Protein AF-A0A970QH66-F1 (afdb_monomer_lite)

Sequence (142 aa):
MNVGICSDTAEFAVESIKKWWYEMGRKAYPQAERIYITADSGGRNGLRVKLWKVKLQNLSNELGLTLKVSHFPSGTSKWNKIEHRLFSFMSKNWRGKPLISLAVIVNLIGATTTETGPKVKCVVAYGEYKKGIEVTDEELQK

Structure (mmCIF, N/CA/C/O backbone):
data_AF-A0A970QH66-F1
#
_entry.id   AF-A0A970QH66-F1
#
loop_
_atom_site.group_PDB
_atom_site.id
_atom_site.type_symbol
_atom_site.label_atom_id
_atom_site.label_alt_id
_atom_site.label_comp_id
_atom_site.label_asym_id
_atom_site.label_entity_id
_atom_site.label_seq_id
_atom_site.pdbx_PDB_ins_code
_atom_site.Cartn_x
_atom_site.Cartn_y
_atom_site.Cartn_z
_atom_site.occupancy
_atom_site.B_iso_or_equiv
_atom_site.auth_seq_id
_atom_site.auth_comp_id
_atom_site.auth_asym_id
_atom_site.auth_atom_id
_atom_site.pdbx_PDB_model_num
ATOM 1 N N . MET A 1 1 ? 2.339 -0.772 -8.324 1.00 81.25 1 MET A N 1
ATOM 2 C CA . MET A 1 1 ? 3.173 0.178 -7.567 1.00 81.25 1 MET A CA 1
ATOM 3 C C . MET A 1 1 ? 2.788 1.583 -7.982 1.00 81.25 1 MET A C 1
ATOM 5 O O . MET A 1 1 ? 2.730 1.851 -9.177 1.00 81.25 1 MET A O 1
ATOM 9 N N . ASN A 1 2 ? 2.498 2.443 -7.009 1.00 81.44 2 ASN A N 1
ATOM 10 C CA . ASN A 1 2 ? 2.251 3.859 -7.250 1.00 81.44 2 ASN A CA 1
ATOM 11 C C . ASN A 1 2 ? 3.516 4.648 -6.920 1.00 81.44 2 ASN A C 1
ATOM 13 O O . ASN A 1 2 ? 4.107 4.433 -5.865 1.00 81.44 2 ASN A O 1
ATOM 17 N N . VAL A 1 3 ? 3.905 5.559 -7.804 1.00 80.25 3 VAL A N 1
ATOM 18 C CA . VAL A 1 3 ? 4.999 6.507 -7.569 1.00 80.25 3 VAL A CA 1
ATOM 19 C C . VAL A 1 3 ? 4.377 7.863 -7.278 1.00 80.25 3 VAL A C 1
ATOM 21 O O . VAL A 1 3 ? 3.759 8.463 -8.158 1.00 80.25 3 VAL A O 1
ATOM 24 N N . GLY A 1 4 ? 4.487 8.308 -6.028 1.00 76.19 4 GLY A N 1
ATOM 25 C CA . GLY A 1 4 ? 4.041 9.633 -5.613 1.00 76.19 4 GLY A CA 1
ATOM 26 C C . GLY A 1 4 ? 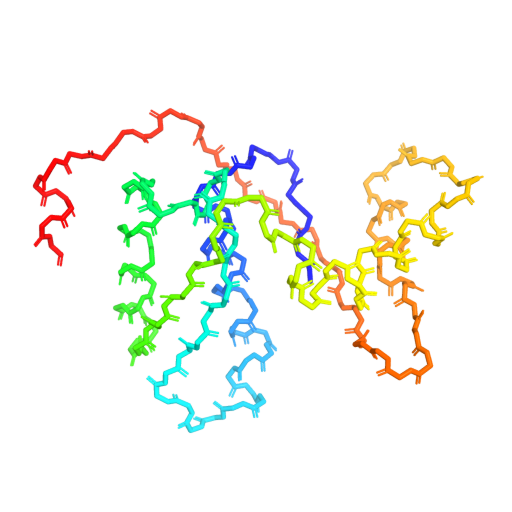5.032 10.705 -6.056 1.00 76.19 4 GLY A C 1
ATOM 27 O O . GLY A 1 4 ? 6.241 10.504 -5.982 1.00 76.19 4 GLY A O 1
ATOM 28 N N . ILE A 1 5 ? 4.508 11.844 -6.503 1.00 79.12 5 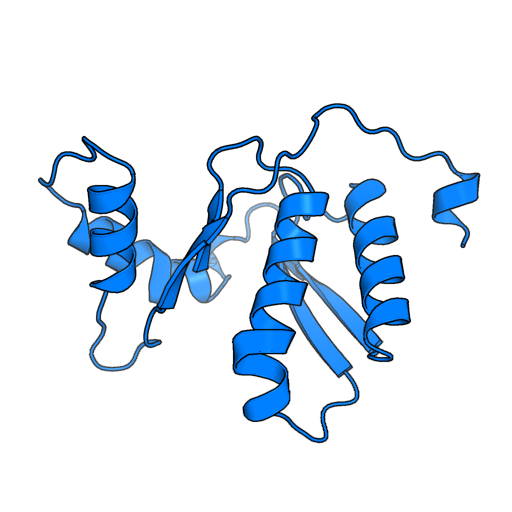ILE A N 1
ATOM 29 C CA . ILE A 1 5 ? 5.293 13.061 -6.782 1.00 79.12 5 ILE A CA 1
ATOM 30 C C . ILE A 1 5 ? 5.276 14.051 -5.607 1.00 79.12 5 ILE A C 1
ATOM 32 O O . ILE A 1 5 ? 5.912 15.099 -5.662 1.00 79.12 5 ILE A O 1
ATOM 36 N N . CYS A 1 6 ? 4.532 13.719 -4.551 1.00 80.06 6 CYS A N 1
ATOM 37 C CA . CYS A 1 6 ? 4.362 14.520 -3.346 1.00 80.06 6 CYS A CA 1
ATOM 38 C C . CYS A 1 6 ? 4.856 13.740 -2.113 1.00 80.06 6 CYS A C 1
ATOM 40 O O . CYS A 1 6 ? 5.549 12.728 -2.219 1.00 80.06 6 CYS A O 1
ATOM 42 N N . SER A 1 7 ? 4.514 14.229 -0.926 1.00 79.88 7 SER A N 1
ATOM 43 C CA . SER A 1 7 ? 4.944 13.684 0.355 1.00 79.88 7 SER A CA 1
ATOM 44 C C . SER A 1 7 ? 4.504 12.236 0.563 1.00 79.88 7 SER A C 1
ATOM 46 O O . SER A 1 7 ? 3.339 11.901 0.372 1.00 79.88 7 SER A O 1
ATOM 48 N N . ASP A 1 8 ? 5.418 11.410 1.072 1.00 80.19 8 ASP A N 1
ATOM 49 C CA . ASP A 1 8 ? 5.071 10.111 1.642 1.00 80.19 8 ASP A CA 1
ATOM 50 C C . ASP A 1 8 ? 4.296 10.320 2.956 1.00 80.19 8 ASP A C 1
ATOM 52 O O . ASP A 1 8 ? 4.850 10.786 3.965 1.00 80.19 8 ASP A O 1
ATOM 56 N N . THR A 1 9 ? 2.991 10.037 2.918 1.00 88.00 9 THR A N 1
ATOM 57 C CA . THR A 1 9 ? 2.046 10.178 4.034 1.00 88.00 9 THR A CA 1
ATOM 58 C C . THR A 1 9 ? 1.207 8.913 4.204 1.00 88.00 9 THR A C 1
ATOM 60 O O . THR A 1 9 ? 1.117 8.063 3.319 1.00 88.00 9 THR A O 1
ATOM 63 N N . ALA A 1 10 ? 0.542 8.798 5.357 1.00 88.31 10 ALA A N 1
ATOM 64 C CA . ALA A 1 10 ? -0.375 7.692 5.607 1.00 88.31 10 ALA A CA 1
ATOM 65 C C . ALA A 1 10 ? -1.551 7.689 4.612 1.00 88.31 10 ALA A C 1
ATOM 67 O O . ALA A 1 10 ? -2.004 6.626 4.198 1.00 88.31 10 ALA A O 1
ATOM 68 N N . GLU A 1 11 ? -2.004 8.872 4.185 1.00 90.00 11 GLU A N 1
ATOM 69 C CA . GLU A 1 11 ? -3.041 9.016 3.160 1.00 90.00 11 GLU A CA 1
ATOM 70 C C . GLU A 1 11 ? -2.589 8.439 1.823 1.00 90.00 11 GLU A C 1
ATOM 72 O O . GLU A 1 11 ? -3.314 7.648 1.228 1.00 90.00 11 GLU A O 1
ATOM 77 N N . PHE A 1 12 ? -1.366 8.755 1.387 1.00 89.69 12 PHE A N 1
ATOM 78 C CA . PHE A 1 12 ? -0.818 8.217 0.145 1.00 89.69 12 PHE A CA 1
ATOM 79 C C . PHE A 1 12 ? -0.736 6.682 0.159 1.00 89.69 12 PHE A C 1
ATOM 81 O O . PHE A 1 12 ? -1.040 6.019 -0.842 1.00 89.69 12 PHE A O 1
ATOM 88 N N . ALA A 1 13 ? -0.362 6.101 1.302 1.00 90.38 13 ALA A N 1
ATOM 89 C CA . ALA A 1 13 ? -0.319 4.653 1.473 1.00 90.38 13 ALA A CA 1
ATOM 90 C C . ALA A 1 13 ? -1.718 4.014 1.354 1.00 90.38 13 ALA A C 1
ATOM 92 O O . ALA A 1 13 ? -1.876 3.019 0.642 1.00 90.38 13 ALA A O 1
ATOM 93 N N . VAL A 1 14 ? -2.741 4.597 1.992 1.00 92.88 14 VAL A N 1
ATOM 94 C CA . VAL A 1 14 ? -4.129 4.099 1.916 1.00 92.88 14 VAL A CA 1
ATOM 95 C C . VAL A 1 14 ? -4.716 4.282 0.516 1.00 92.88 14 VAL A C 1
ATOM 97 O O . VAL A 1 14 ? -5.290 3.338 -0.029 1.00 92.88 14 VAL A O 1
ATOM 100 N N . GLU A 1 15 ? -4.499 5.434 -0.117 1.00 92.00 15 GLU A N 1
ATOM 101 C CA . GLU A 1 15 ? -4.911 5.678 -1.506 1.00 92.00 15 GLU A CA 1
ATOM 102 C C . GLU A 1 15 ? -4.270 4.677 -2.472 1.00 92.00 15 GLU A C 1
ATOM 104 O O . GLU A 1 15 ? -4.888 4.226 -3.440 1.00 92.00 15 GLU A O 1
ATOM 109 N N . SER A 1 16 ? -3.044 4.238 -2.182 1.00 91.38 16 SER A N 1
ATOM 110 C CA . SER A 1 16 ? -2.396 3.205 -2.983 1.00 91.38 16 SER A CA 1
ATOM 111 C C . SER A 1 16 ? -3.061 1.835 -2.865 1.00 91.38 16 SER A C 1
ATOM 113 O O . SER A 1 16 ? -3.172 1.131 -3.873 1.00 91.38 16 SER A O 1
ATOM 115 N N . ILE A 1 17 ? -3.559 1.477 -1.679 1.00 93.19 17 ILE A N 1
ATOM 116 C CA . ILE A 1 17 ? -4.352 0.256 -1.470 1.00 93.19 17 ILE A CA 1
ATOM 117 C C . ILE A 1 17 ? -5.696 0.370 -2.192 1.00 93.19 17 ILE A C 1
ATOM 119 O O . ILE A 1 17 ? -6.081 -0.545 -2.923 1.00 93.19 17 ILE A O 1
ATOM 123 N N . LYS A 1 18 ? -6.378 1.511 -2.043 1.00 94.31 18 LYS A N 1
ATOM 124 C CA . LYS A 1 18 ? -7.652 1.807 -2.707 1.00 94.31 18 LYS A CA 1
ATOM 125 C C . LYS A 1 18 ? -7.543 1.655 -4.222 1.00 94.31 18 LYS A C 1
ATOM 127 O O . LYS A 1 18 ? -8.303 0.907 -4.836 1.00 94.31 18 LYS A O 1
ATOM 132 N N . LYS A 1 19 ? -6.548 2.307 -4.827 1.00 92.94 19 LYS A N 1
ATOM 133 C CA . LYS A 1 19 ? -6.307 2.244 -6.273 1.00 92.94 19 LYS A CA 1
ATOM 134 C C . LYS A 1 19 ? -6.009 0.821 -6.740 1.00 92.94 19 LYS A C 1
ATOM 136 O O . LYS A 1 19 ? -6.560 0.384 -7.749 1.00 92.94 19 LYS A O 1
ATOM 141 N N . TRP A 1 20 ? -5.194 0.071 -5.993 1.00 93.50 20 TRP A N 1
ATOM 142 C CA . TRP A 1 20 ? -4.947 -1.340 -6.295 1.00 93.50 20 TRP A CA 1
ATOM 143 C C . TRP A 1 20 ? -6.240 -2.167 -6.282 1.00 93.50 20 TRP A C 1
ATOM 145 O O . TRP A 1 20 ? -6.455 -2.968 -7.197 1.00 93.50 20 TRP A O 1
ATOM 155 N N . TRP A 1 21 ? -7.113 -1.959 -5.293 1.00 94.56 21 TRP A N 1
ATOM 156 C CA . TRP A 1 21 ? -8.376 -2.686 -5.196 1.00 94.56 21 TRP A CA 1
ATOM 157 C C . TRP A 1 21 ? -9.279 -2.431 -6.407 1.00 94.56 21 TRP A C 1
ATOM 159 O O . TRP A 1 21 ? -9.727 -3.385 -7.044 1.00 94.56 21 TRP A O 1
ATOM 169 N N . TYR A 1 22 ? -9.489 -1.168 -6.785 1.00 93.31 22 TYR A N 1
ATOM 170 C CA . TYR A 1 22 ? -10.343 -0.827 -7.928 1.00 93.31 22 TYR A CA 1
ATOM 171 C C . TYR A 1 22 ? -9.761 -1.269 -9.277 1.00 93.31 22 TYR A C 1
ATOM 173 O O . TYR A 1 22 ? -10.501 -1.743 -10.141 1.00 93.31 22 TYR A O 1
ATOM 181 N N . GLU A 1 23 ? -8.447 -1.143 -9.477 1.00 91.69 23 GLU A N 1
ATOM 182 C CA . GLU A 1 23 ? -7.829 -1.496 -10.760 1.00 91.69 23 GLU A CA 1
ATOM 183 C C . GLU A 1 23 ? -7.667 -3.007 -10.956 1.00 91.69 23 GLU A C 1
ATOM 185 O O . GLU A 1 23 ? -7.811 -3.503 -12.079 1.00 91.69 23 GLU A O 1
ATOM 190 N N . MET A 1 24 ? -7.329 -3.730 -9.886 1.00 91.94 24 MET A N 1
ATOM 191 C CA . MET A 1 24 ? -6.892 -5.126 -9.957 1.00 91.94 24 MET A CA 1
ATOM 192 C C . MET A 1 24 ? -7.603 -6.016 -8.939 1.00 91.94 24 MET A C 1
ATOM 194 O O . MET A 1 24 ? -8.122 -7.065 -9.319 1.00 91.94 24 MET A O 1
ATOM 198 N N . GLY A 1 25 ? -7.632 -5.612 -7.666 1.00 92.25 25 GLY A N 1
ATOM 199 C CA . GLY A 1 25 ? -8.083 -6.456 -6.556 1.00 92.25 25 GLY A CA 1
ATOM 200 C C . GLY A 1 25 ? -9.508 -6.980 -6.730 1.00 92.25 25 GLY A C 1
ATOM 201 O O . GLY A 1 25 ? -9.712 -8.189 -6.703 1.00 92.25 25 GLY A O 1
ATOM 202 N N . ARG A 1 26 ? -10.472 -6.103 -7.028 1.00 93.94 26 ARG A N 1
ATOM 203 C CA . ARG A 1 26 ? -11.884 -6.470 -7.214 1.00 93.94 26 ARG A CA 1
ATOM 204 C C . ARG A 1 26 ? -12.100 -7.442 -8.375 1.00 93.94 26 ARG A C 1
ATOM 206 O O . ARG A 1 26 ? -12.974 -8.295 -8.304 1.00 93.94 26 ARG A O 1
ATOM 213 N N . LYS A 1 27 ? -11.320 -7.315 -9.454 1.00 94.19 27 LYS A N 1
ATOM 214 C CA . LYS A 1 27 ? -11.418 -8.209 -10.622 1.00 94.19 27 LYS A CA 1
ATOM 215 C C . LYS A 1 27 ? -10.795 -9.572 -10.335 1.00 94.19 27 LYS A C 1
ATOM 217 O O . LYS A 1 27 ? -11.335 -10.586 -10.758 1.00 94.19 27 LYS A O 1
ATOM 222 N N . ALA A 1 28 ? -9.663 -9.585 -9.632 1.00 93.69 28 ALA A N 1
ATOM 223 C CA . ALA A 1 28 ? -8.959 -10.811 -9.268 1.00 93.69 28 ALA A CA 1
ATOM 224 C C . ALA A 1 28 ? -9.666 -11.586 -8.143 1.00 93.69 28 ALA A C 1
ATOM 226 O O . ALA A 1 28 ? -9.593 -12.811 -8.109 1.00 93.69 28 ALA A O 1
ATOM 227 N N . TYR A 1 29 ? -10.355 -10.880 -7.243 1.00 94.38 29 TYR A N 1
ATOM 228 C CA . TYR A 1 29 ? -11.010 -11.441 -6.062 1.00 94.38 29 TYR A CA 1
ATOM 229 C C . TYR A 1 29 ? -12.444 -10.892 -5.912 1.00 94.38 29 TYR A C 1
ATOM 231 O O . TYR A 1 29 ? -12.723 -10.127 -4.988 1.00 94.38 29 TYR A O 1
ATOM 239 N N . PRO A 1 30 ? -13.380 -11.264 -6.807 1.00 92.94 30 PRO A N 1
ATOM 240 C CA . PRO A 1 30 ? -14.721 -10.669 -6.856 1.00 92.94 30 PRO A CA 1
ATOM 241 C C . PRO A 1 30 ? -15.589 -10.965 -5.626 1.00 92.94 30 PRO A C 1
ATOM 243 O O . PRO A 1 30 ? -16.506 -10.206 -5.336 1.00 92.94 30 PRO A O 1
ATOM 246 N N . GLN A 1 31 ? -15.295 -12.050 -4.909 1.00 94.25 31 GLN A N 1
ATOM 247 C CA . GLN A 1 31 ? -16.015 -12.486 -3.707 1.00 94.25 31 GLN A CA 1
ATOM 248 C C . GLN A 1 31 ? -15.233 -12.205 -2.415 1.00 94.25 31 GLN A C 1
ATOM 250 O O . GLN A 1 31 ? -15.546 -12.766 -1.368 1.00 94.25 31 GLN A O 1
ATOM 255 N N . ALA A 1 32 ? -14.163 -11.403 -2.467 1.00 94.56 32 ALA A N 1
ATOM 256 C CA . ALA A 1 32 ? -13.408 -11.116 -1.254 1.00 94.56 32 ALA A CA 1
ATOM 257 C C . ALA A 1 32 ? -14.251 -10.257 -0.307 1.00 94.56 32 ALA A C 1
ATOM 259 O O . ALA A 1 32 ? -14.722 -9.196 -0.695 1.00 94.56 32 ALA A O 1
ATOM 260 N N . GLU A 1 33 ? -14.363 -10.681 0.947 1.00 95.19 33 GLU A N 1
ATOM 261 C CA . GLU A 1 33 ? -14.969 -9.888 2.028 1.00 95.19 33 GLU A CA 1
ATOM 262 C C . GLU A 1 33 ? -13.909 -9.173 2.879 1.00 95.19 33 GLU A C 1
ATOM 264 O O . GLU A 1 33 ? -14.209 -8.325 3.723 1.00 95.19 33 GLU A O 1
ATOM 269 N N . ARG A 1 34 ? -12.637 -9.563 2.711 1.00 95.88 34 ARG A N 1
ATOM 270 C CA . ARG A 1 34 ? -11.528 -9.131 3.562 1.00 95.88 34 ARG A CA 1
ATOM 271 C C . ARG A 1 34 ? -10.265 -8.906 2.748 1.00 95.88 34 ARG A C 1
ATOM 273 O O . ARG A 1 34 ? -9.951 -9.690 1.855 1.00 95.88 34 ARG A O 1
ATOM 280 N N . ILE A 1 35 ? -9.498 -7.888 3.124 1.00 95.88 35 ILE A N 1
ATOM 281 C CA . ILE A 1 35 ? -8.151 -7.642 2.600 1.00 95.88 35 ILE A CA 1
ATOM 282 C C . ILE A 1 35 ? -7.168 -7.806 3.753 1.00 95.88 35 ILE A C 1
ATOM 284 O O . ILE A 1 35 ? -7.319 -7.185 4.805 1.00 95.88 35 ILE A O 1
ATOM 288 N N . TYR A 1 36 ? -6.154 -8.645 3.554 1.00 95.19 36 TYR A N 1
ATOM 289 C CA . TYR A 1 36 ? -5.070 -8.827 4.512 1.00 95.19 36 TYR A CA 1
ATOM 290 C C . TYR A 1 36 ? -3.823 -8.072 4.048 1.00 95.19 36 TYR A C 1
ATOM 292 O O . TYR A 1 36 ? -3.339 -8.283 2.937 1.00 95.19 36 TYR A O 1
ATOM 300 N N . ILE A 1 37 ? -3.311 -7.192 4.904 1.00 92.94 37 ILE A N 1
ATOM 301 C CA . ILE A 1 37 ? -2.191 -6.296 4.623 1.00 92.94 37 ILE A CA 1
ATOM 302 C C . ILE A 1 37 ? -1.059 -6.619 5.594 1.00 92.94 37 ILE A C 1
ATOM 304 O O . ILE A 1 37 ? -1.197 -6.474 6.807 1.00 92.94 37 ILE A O 1
ATOM 308 N N . THR A 1 38 ? 0.091 -7.006 5.054 1.00 90.94 38 THR A N 1
ATOM 309 C CA . THR A 1 38 ? 1.340 -7.073 5.816 1.00 90.94 38 THR A CA 1
ATOM 310 C C . THR A 1 38 ? 2.088 -5.757 5.652 1.00 90.94 38 THR A C 1
ATOM 312 O O . THR A 1 38 ? 2.410 -5.381 4.523 1.00 90.94 38 THR A O 1
ATOM 315 N N . ALA A 1 39 ? 2.357 -5.062 6.753 1.00 88.88 39 ALA A N 1
ATOM 316 C CA . ALA A 1 39 ? 3.017 -3.760 6.748 1.00 88.88 39 ALA A CA 1
ATOM 317 C C . ALA A 1 39 ? 4.283 -3.777 7.607 1.00 88.88 39 ALA A C 1
ATOM 319 O O . ALA A 1 39 ? 4.391 -4.521 8.582 1.00 88.88 39 ALA A O 1
ATOM 320 N N . ASP A 1 40 ? 5.241 -2.924 7.273 1.00 85.19 40 ASP A N 1
ATOM 321 C CA . ASP A 1 40 ? 6.378 -2.678 8.152 1.00 85.19 40 ASP A CA 1
ATOM 322 C C . ASP A 1 40 ? 5.946 -1.757 9.302 1.00 85.19 40 ASP A C 1
ATOM 324 O O . ASP A 1 40 ? 5.086 -0.893 9.143 1.00 85.19 40 ASP A O 1
ATOM 328 N N . SER A 1 41 ? 6.530 -1.928 10.490 1.00 80.56 41 SER A N 1
ATOM 329 C CA . SER A 1 41 ? 6.185 -1.111 11.670 1.00 80.56 41 SER A CA 1
ATOM 330 C C . SER A 1 41 ? 6.714 0.332 11.630 1.00 80.56 41 SER A C 1
ATOM 332 O O . SER A 1 41 ? 6.468 1.091 12.569 1.00 80.56 41 SER A O 1
ATOM 334 N N . GLY A 1 42 ? 7.471 0.711 10.597 1.00 78.38 42 GLY A N 1
ATOM 335 C CA . GLY A 1 42 ? 8.124 2.017 10.478 1.00 78.38 42 GLY A CA 1
ATOM 336 C C . GLY A 1 42 ? 7.363 3.009 9.595 1.00 78.38 42 GLY A C 1
ATOM 337 O O . GLY A 1 42 ? 6.411 2.656 8.915 1.00 78.38 42 GLY A O 1
ATOM 338 N N . GLY A 1 43 ? 7.806 4.267 9.583 1.00 82.31 43 GLY A N 1
ATOM 339 C CA . GLY A 1 43 ? 7.324 5.263 8.621 1.00 82.31 43 GLY A CA 1
ATOM 340 C C . GLY A 1 43 ? 5.838 5.611 8.761 1.00 82.31 43 GLY A C 1
ATOM 341 O O . GLY A 1 43 ? 5.334 5.825 9.863 1.00 82.31 43 GLY A O 1
ATOM 342 N N . ARG A 1 44 ? 5.148 5.746 7.623 1.00 83.25 44 ARG A N 1
ATOM 343 C CA . ARG A 1 44 ? 3.782 6.294 7.539 1.00 83.25 44 ARG A CA 1
ATOM 344 C C . ARG A 1 44 ? 2.667 5.269 7.675 1.00 83.25 44 ARG A C 1
ATOM 346 O O . ARG A 1 44 ? 1.553 5.648 8.011 1.00 83.25 44 ARG A O 1
ATOM 353 N N . ASN A 1 45 ? 2.979 3.996 7.482 1.00 84.00 45 ASN A N 1
ATOM 354 C CA . ASN A 1 45 ? 2.103 2.851 7.728 1.00 84.00 45 ASN A CA 1
ATOM 355 C C . ASN A 1 45 ? 2.389 2.176 9.083 1.00 84.00 45 ASN A C 1
ATOM 357 O O . ASN A 1 45 ? 1.899 1.076 9.345 1.00 84.00 45 ASN A O 1
ATOM 361 N N . GLY A 1 46 ? 3.175 2.823 9.949 1.00 84.75 46 GLY A N 1
ATOM 362 C CA . GLY A 1 46 ? 3.569 2.277 11.240 1.00 84.75 46 GLY A CA 1
ATOM 363 C C . GLY A 1 46 ? 2.403 2.118 12.220 1.00 84.75 46 GLY A C 1
ATOM 364 O O . GLY A 1 46 ? 1.442 2.889 12.227 1.00 84.75 46 GLY A O 1
ATOM 365 N N . LEU A 1 47 ? 2.527 1.143 13.123 1.00 85.00 47 LEU A N 1
ATOM 366 C CA . LEU A 1 47 ? 1.501 0.779 14.110 1.00 85.00 47 LEU A CA 1
ATOM 367 C C . LEU A 1 47 ? 1.041 1.950 15.005 1.00 85.00 47 LEU A C 1
ATOM 369 O O . LEU A 1 47 ? -0.101 1.973 15.466 1.00 85.00 47 LEU A O 1
ATOM 373 N N . ARG A 1 48 ? 1.926 2.916 15.279 1.00 87.88 48 ARG A N 1
ATOM 374 C CA . ARG A 1 48 ? 1.646 4.073 16.152 1.00 87.88 48 ARG A CA 1
ATOM 375 C C . ARG A 1 48 ? 1.054 5.273 15.409 1.00 87.88 48 ARG A C 1
ATOM 377 O O . ARG A 1 48 ? 0.657 6.241 16.048 1.00 87.88 48 ARG A O 1
ATOM 384 N N . VAL A 1 49 ? 0.991 5.231 14.079 1.00 90.38 49 VAL A N 1
ATOM 385 C CA . VAL A 1 49 ? 0.504 6.356 13.276 1.00 90.38 49 VAL A CA 1
ATOM 386 C C . VAL A 1 49 ? -1.025 6.384 13.335 1.00 90.38 49 VAL A C 1
ATOM 388 O O . VAL A 1 49 ? -1.689 5.526 12.761 1.00 90.38 49 VAL A O 1
ATOM 391 N N . LYS A 1 50 ? -1.600 7.373 14.032 1.00 92.31 50 LYS A N 1
ATOM 392 C CA . LYS A 1 50 ? -3.062 7.515 14.173 1.00 92.31 50 LYS A CA 1
ATOM 393 C C . LYS A 1 50 ? -3.753 7.732 12.823 1.00 92.31 50 LYS A C 1
ATOM 395 O O . LYS A 1 50 ? -4.709 7.034 12.507 1.00 92.31 50 LYS A O 1
ATOM 400 N N . LEU A 1 51 ? -3.194 8.610 11.984 1.00 92.31 51 LEU A N 1
ATOM 401 C CA . LEU A 1 51 ? -3.714 8.895 10.641 1.00 92.31 51 LEU A CA 1
ATOM 402 C C . LEU A 1 51 ? -3.806 7.653 9.753 1.00 92.31 51 LEU A C 1
ATOM 404 O O . LEU A 1 51 ? -4.759 7.511 8.997 1.00 92.31 51 LEU A O 1
ATOM 408 N N . TRP A 1 52 ? -2.854 6.729 9.879 1.00 92.81 52 TRP A N 1
ATOM 409 C CA . TRP A 1 52 ? -2.889 5.453 9.169 1.00 92.81 52 TRP A CA 1
ATOM 410 C C . TRP A 1 52 ? -4.110 4.623 9.557 1.00 92.81 52 TRP A C 1
ATOM 412 O O . TRP A 1 52 ? -4.816 4.130 8.682 1.00 92.81 52 TRP A O 1
ATOM 422 N N . LYS A 1 53 ? -4.403 4.526 10.858 1.00 92.94 53 LYS A N 1
ATOM 423 C CA . LYS A 1 53 ? -5.565 3.786 11.365 1.00 92.94 53 LYS A CA 1
ATOM 424 C C . LYS A 1 53 ? -6.876 4.411 10.899 1.00 92.94 53 LYS A C 1
ATOM 426 O O . LYS A 1 53 ? -7.699 3.705 10.331 1.00 92.94 53 LYS A O 1
ATOM 431 N N . VAL A 1 54 ? -7.023 5.729 11.053 1.00 93.75 54 VAL A N 1
ATOM 432 C CA . VAL A 1 54 ? -8.239 6.449 10.635 1.00 93.75 54 VAL A CA 1
ATOM 433 C C . VAL A 1 54 ? -8.472 6.313 9.131 1.00 93.75 54 VAL A C 1
ATOM 435 O O . VAL A 1 54 ? -9.576 6.004 8.691 1.00 93.75 54 VAL A O 1
ATOM 438 N N . LYS A 1 55 ? -7.429 6.478 8.310 1.00 94.62 55 LYS A N 1
ATOM 439 C CA . LYS A 1 55 ? -7.568 6.362 6.851 1.00 94.62 55 LYS A CA 1
ATOM 440 C C . LYS A 1 55 ? -7.890 4.931 6.419 1.00 94.62 55 LYS A C 1
ATOM 442 O O . LYS A 1 55 ? -8.711 4.754 5.524 1.00 94.62 55 LYS A O 1
ATOM 447 N N . LEU A 1 56 ? -7.315 3.916 7.069 1.00 94.75 56 LEU A N 1
ATOM 448 C CA . LEU A 1 56 ? -7.699 2.523 6.835 1.00 94.75 56 LEU A CA 1
ATOM 449 C C . LEU A 1 56 ? -9.149 2.246 7.233 1.00 94.75 56 LEU A C 1
ATOM 451 O O . LEU A 1 56 ? -9.843 1.564 6.485 1.00 94.75 56 LEU A O 1
ATOM 455 N N . GLN A 1 57 ? -9.615 2.777 8.364 1.00 95.00 57 GLN A N 1
ATOM 456 C CA . GLN A 1 57 ? -11.006 2.613 8.785 1.00 95.00 57 GLN A CA 1
ATOM 457 C C . GLN A 1 57 ? -11.962 3.245 7.769 1.00 95.00 57 GLN A C 1
ATOM 459 O O . GLN A 1 57 ? -12.900 2.595 7.312 1.00 95.00 57 GLN A O 1
ATOM 464 N N . ASN A 1 58 ? -11.666 4.467 7.321 1.00 95.06 58 ASN A N 1
ATOM 465 C CA . ASN A 1 58 ? -12.441 5.135 6.276 1.00 95.06 58 ASN A CA 1
ATOM 466 C C . ASN A 1 58 ? -12.465 4.325 4.974 1.00 95.06 58 ASN A C 1
ATOM 468 O O . ASN A 1 58 ? -13.521 4.179 4.365 1.00 95.06 58 ASN A O 1
ATOM 472 N N . LEU A 1 59 ? -11.325 3.751 4.573 1.00 95.81 59 LEU A N 1
ATOM 473 C CA . LEU A 1 59 ? -11.259 2.883 3.399 1.00 95.81 59 LEU A CA 1
ATOM 474 C C . LEU A 1 59 ? -12.076 1.598 3.590 1.00 95.81 59 LEU A C 1
ATOM 476 O O . LEU A 1 59 ? -12.752 1.160 2.665 1.00 95.81 59 LEU A O 1
ATOM 480 N N . SER A 1 60 ? -12.022 0.990 4.775 1.00 96.06 60 SER A N 1
ATOM 481 C CA . SER A 1 60 ? -12.807 -0.201 5.116 1.00 96.06 60 SER A CA 1
ATOM 482 C C . SER A 1 60 ? -14.307 0.076 4.984 1.00 96.06 60 SER A C 1
ATOM 484 O O . SER A 1 60 ? -15.012 -0.702 4.341 1.00 96.06 60 SER A O 1
ATOM 486 N N . ASN A 1 61 ? -14.758 1.223 5.502 1.00 95.94 61 ASN A N 1
ATOM 487 C CA . ASN A 1 61 ? -16.140 1.686 5.398 1.00 95.94 61 ASN A CA 1
ATOM 488 C C . ASN A 1 61 ? -16.542 1.957 3.939 1.00 95.94 61 ASN A C 1
ATOM 490 O O . ASN A 1 61 ? -17.616 1.540 3.518 1.00 95.94 61 ASN A O 1
ATOM 494 N N . GLU A 1 62 ? -15.679 2.615 3.157 1.00 95.44 62 GLU A N 1
ATOM 495 C CA . GLU A 1 62 ? -15.941 2.913 1.741 1.00 95.44 62 GLU A CA 1
ATOM 496 C C . GLU A 1 62 ? -16.070 1.636 0.900 1.00 95.44 62 GLU A C 1
ATOM 498 O O . GLU A 1 62 ? -16.965 1.521 0.065 1.00 95.44 62 GLU A O 1
ATOM 503 N N . LEU A 1 63 ? -15.168 0.673 1.106 1.00 94.19 63 LEU A N 1
ATOM 504 C CA . LEU A 1 63 ? -15.137 -0.558 0.318 1.00 94.19 63 LEU A CA 1
ATOM 505 C C . LEU A 1 63 ? -16.156 -1.602 0.790 1.00 94.19 63 LEU A C 1
ATOM 507 O O . LEU A 1 63 ? -16.422 -2.547 0.049 1.00 94.19 63 LEU A O 1
ATOM 511 N N . GLY A 1 64 ? -16.676 -1.477 2.015 1.00 95.06 64 GLY A N 1
ATOM 512 C CA . GLY A 1 64 ? -17.471 -2.525 2.658 1.00 95.06 64 GLY A CA 1
ATOM 513 C C . GLY A 1 64 ? -16.670 -3.804 2.934 1.00 95.06 64 GLY A C 1
ATOM 514 O O . GLY A 1 64 ? -17.244 -4.886 3.019 1.00 95.06 64 GLY A O 1
ATOM 515 N N . LEU A 1 65 ? -15.339 -3.702 3.038 1.00 95.56 65 LEU A N 1
ATOM 516 C CA . LEU A 1 65 ? -14.431 -4.836 3.230 1.00 95.56 65 LEU A CA 1
ATOM 517 C C . LEU A 1 65 ? -13.748 -4.746 4.581 1.00 95.56 65 LEU A C 1
ATOM 519 O O . LEU A 1 65 ? -13.276 -3.680 4.972 1.00 95.56 65 LEU A O 1
ATOM 523 N N . THR A 1 66 ? -13.575 -5.885 5.250 1.00 96.62 66 THR A N 1
ATOM 524 C CA . THR A 1 66 ? -12.770 -5.932 6.477 1.00 96.62 66 THR A CA 1
ATOM 525 C C . THR A 1 66 ? -11.283 -5.845 6.133 1.00 96.62 66 THR A C 1
ATOM 527 O O . THR A 1 66 ? -10.722 -6.768 5.534 1.00 96.62 66 THR A O 1
ATOM 530 N N . LEU A 1 67 ? -10.614 -4.773 6.555 1.00 96.06 67 LEU A N 1
ATOM 531 C CA . LEU A 1 67 ? -9.160 -4.653 6.430 1.00 96.06 67 LEU A CA 1
ATOM 532 C C . LEU A 1 67 ? -8.479 -5.241 7.670 1.00 96.06 67 LEU A C 1
ATOM 534 O O . LEU A 1 67 ? -8.703 -4.794 8.792 1.00 96.06 67 LEU A O 1
ATOM 538 N N . LYS A 1 68 ? -7.618 -6.242 7.477 1.00 95.94 68 LYS A N 1
ATOM 539 C CA . LYS A 1 68 ? -6.773 -6.807 8.535 1.00 95.94 68 LYS A CA 1
ATOM 540 C C . LYS A 1 68 ? -5.327 -6.433 8.277 1.00 95.94 68 LYS A C 1
ATOM 542 O O . LYS A 1 68 ? -4.787 -6.781 7.232 1.00 95.94 68 LYS A O 1
ATOM 547 N N . VAL A 1 69 ? -4.694 -5.768 9.238 1.00 94.06 69 VAL A N 1
ATOM 548 C CA . VAL A 1 69 ? -3.291 -5.358 9.132 1.00 94.06 69 VAL A CA 1
ATOM 549 C C . VAL A 1 69 ? -2.455 -6.127 10.141 1.00 94.06 69 VAL A C 1
ATOM 551 O O . VAL A 1 69 ? -2.821 -6.237 11.309 1.00 94.06 69 VAL A O 1
ATOM 554 N N . SER A 1 70 ? -1.325 -6.665 9.696 1.00 92.12 70 SER A N 1
ATOM 555 C CA . SER A 1 70 ? -0.312 -7.241 10.575 1.00 92.12 70 SER A CA 1
ATOM 556 C C . SER A 1 70 ? 1.025 -6.578 10.315 1.00 92.12 70 SER A C 1
ATOM 558 O O . SER A 1 70 ? 1.493 -6.512 9.176 1.00 92.12 70 SER A O 1
ATOM 560 N N . HIS A 1 71 ? 1.627 -6.087 11.390 1.00 90.69 71 HIS A N 1
ATOM 561 C CA . HIS A 1 71 ? 2.908 -5.413 11.327 1.00 90.69 71 HIS A CA 1
ATOM 562 C C . HIS A 1 71 ? 4.052 -6.373 11.630 1.00 90.69 71 HIS A C 1
ATOM 564 O O . HIS A 1 71 ? 4.006 -7.125 12.603 1.00 90.69 71 HIS A O 1
ATOM 570 N N . PHE A 1 72 ? 5.104 -6.315 10.819 1.00 87.00 72 PHE A N 1
ATOM 571 C CA . PHE A 1 72 ? 6.367 -6.980 11.130 1.00 87.00 72 PHE A CA 1
ATOM 572 C C . PHE A 1 72 ? 7.044 -6.299 12.336 1.00 87.00 72 PHE A C 1
ATOM 574 O O . PHE A 1 72 ? 7.028 -5.063 12.403 1.00 87.00 72 PHE A O 1
ATOM 581 N N . PRO A 1 73 ? 7.662 -7.043 13.277 1.00 86.06 73 PRO A N 1
ATOM 582 C CA . PRO A 1 73 ? 8.419 -6.454 14.385 1.00 86.06 73 PRO A CA 1
ATOM 583 C C . PRO A 1 73 ? 9.497 -5.455 13.926 1.00 86.06 73 PRO A C 1
ATOM 585 O O . PRO A 1 73 ? 9.982 -5.490 12.791 1.00 86.06 73 PRO A O 1
ATOM 588 N N . SER A 1 74 ? 9.930 -4.551 14.802 1.00 81.44 74 SER A N 1
ATOM 589 C CA . SER A 1 74 ? 10.997 -3.600 14.460 1.00 81.44 74 SER A CA 1
ATOM 590 C C . SER A 1 74 ? 12.286 -4.318 14.037 1.00 81.44 74 SER A C 1
ATOM 592 O O . SER A 1 74 ? 12.681 -5.299 14.662 1.00 81.44 74 SER A O 1
ATOM 594 N N . GLY A 1 75 ? 12.945 -3.832 12.979 1.00 79.69 75 GLY A N 1
ATOM 595 C CA . GLY A 1 75 ? 14.180 -4.430 12.445 1.00 79.69 75 GLY A CA 1
ATOM 596 C C . GLY A 1 75 ? 13.975 -5.709 11.622 1.00 79.69 75 GLY A C 1
ATOM 597 O O . GLY A 1 75 ? 14.947 -6.356 11.237 1.00 79.69 75 GLY A O 1
ATOM 598 N N . THR A 1 76 ? 12.725 -6.083 11.329 1.00 83.50 76 THR A N 1
ATOM 599 C CA . THR A 1 76 ? 12.398 -7.327 10.610 1.00 83.50 76 THR A CA 1
ATOM 600 C C . THR A 1 76 ? 11.901 -7.107 9.179 1.00 83.50 76 THR A C 1
ATOM 602 O O . THR A 1 76 ? 11.431 -8.057 8.560 1.00 83.50 76 THR A O 1
ATOM 605 N N . SER A 1 77 ? 12.084 -5.911 8.600 1.00 73.19 77 SER A N 1
ATOM 606 C CA . SER A 1 77 ? 11.723 -5.622 7.196 1.00 73.19 77 SER A CA 1
ATOM 607 C C . SER A 1 77 ? 12.378 -6.593 6.210 1.00 73.19 77 SER A C 1
ATOM 609 O O . SER A 1 77 ? 11.763 -6.980 5.224 1.00 73.19 77 SER A O 1
ATOM 611 N N . LYS A 1 78 ? 13.569 -7.121 6.538 1.00 79.69 78 LYS A N 1
ATOM 612 C CA . LYS A 1 78 ? 14.224 -8.198 5.778 1.00 79.69 78 LYS A CA 1
ATOM 613 C C . LYS A 1 78 ? 13.387 -9.473 5.636 1.00 79.69 78 LYS A C 1
ATOM 615 O O . LYS A 1 78 ? 13.781 -10.350 4.888 1.00 79.69 78 LYS A O 1
ATOM 620 N N . TRP A 1 79 ? 12.306 -9.659 6.381 1.00 83.00 79 TRP A N 1
ATOM 621 C CA . TRP A 1 79 ? 11.425 -10.821 6.235 1.00 83.00 79 TRP A CA 1
ATOM 622 C C . TRP A 1 79 ? 10.193 -10.512 5.386 1.00 83.00 79 TRP A C 1
ATOM 624 O O . TRP A 1 79 ? 9.459 -11.424 5.000 1.00 83.00 79 TRP A O 1
ATOM 634 N N . ASN A 1 80 ? 9.985 -9.242 5.038 1.00 84.88 80 ASN A N 1
ATOM 635 C CA . ASN A 1 80 ? 8.955 -8.844 4.107 1.00 84.88 80 ASN A CA 1
ATOM 636 C C . ASN A 1 80 ? 9.310 -9.375 2.710 1.00 84.88 80 ASN A C 1
ATOM 638 O O . ASN A 1 80 ? 10.365 -9.083 2.143 1.00 84.88 80 ASN A O 1
ATOM 642 N N . LYS A 1 81 ? 8.418 -10.188 2.134 1.00 83.88 81 LYS A N 1
ATOM 643 C CA . LYS A 1 81 ? 8.649 -10.830 0.830 1.00 83.88 81 LYS A CA 1
ATOM 644 C C . LYS A 1 81 ? 8.884 -9.807 -0.280 1.00 83.88 81 LYS A C 1
ATOM 646 O O . LYS A 1 81 ? 9.563 -10.140 -1.249 1.00 83.88 81 LYS A O 1
ATOM 651 N N . ILE A 1 82 ? 8.326 -8.600 -0.156 1.00 85.00 82 ILE A N 1
ATOM 652 C CA . ILE A 1 82 ? 8.456 -7.552 -1.172 1.00 85.00 82 ILE A CA 1
ATOM 653 C C . ILE A 1 82 ? 9.905 -7.068 -1.321 1.00 85.00 82 ILE A C 1
ATOM 655 O O . ILE A 1 82 ? 10.341 -6.826 -2.446 1.00 85.00 82 ILE A O 1
ATOM 659 N N . GLU A 1 83 ? 10.676 -7.037 -0.229 1.00 84.19 83 GLU A N 1
ATOM 660 C CA . GLU A 1 83 ? 12.098 -6.669 -0.242 1.00 84.19 83 GLU A CA 1
ATOM 661 C C . GLU A 1 83 ? 12.896 -7.606 -1.150 1.00 84.19 83 GLU A C 1
ATOM 663 O O . GLU A 1 83 ? 13.643 -7.184 -2.036 1.00 84.19 83 GLU A O 1
ATOM 668 N N . HIS A 1 84 ? 12.651 -8.907 -1.006 1.00 83.44 84 HIS A N 1
ATOM 669 C CA . HIS A 1 84 ? 13.379 -9.934 -1.748 1.00 83.44 84 HIS A CA 1
ATOM 670 C C . HIS A 1 84 ? 12.849 -10.160 -3.153 1.00 83.44 84 HIS A C 1
ATOM 672 O O . HIS A 1 84 ? 13.633 -10.408 -4.065 1.00 83.44 84 HIS A O 1
ATOM 678 N N . ARG A 1 85 ? 11.527 -10.097 -3.338 1.00 83.25 85 ARG A N 1
ATOM 679 C CA . ARG A 1 85 ? 10.873 -10.469 -4.602 1.00 83.25 85 ARG A CA 1
ATOM 680 C C . ARG A 1 85 ? 10.649 -9.306 -5.557 1.00 83.25 85 ARG A C 1
ATOM 682 O O . ARG A 1 85 ? 10.420 -9.561 -6.733 1.00 83.25 85 ARG A O 1
ATOM 689 N N . LEU A 1 86 ? 10.699 -8.066 -5.075 1.00 86.25 86 LEU A N 1
ATOM 690 C CA . LEU A 1 86 ? 10.488 -6.881 -5.902 1.00 86.25 86 LEU A CA 1
ATOM 691 C C . LEU A 1 86 ? 11.640 -5.885 -5.767 1.00 86.25 86 LEU A C 1
ATOM 693 O O . LEU A 1 86 ? 12.305 -5.605 -6.763 1.00 86.25 86 LEU A O 1
ATOM 697 N N . PHE A 1 87 ? 11.901 -5.366 -4.563 1.00 85.88 87 PHE A N 1
ATOM 698 C CA . PHE A 1 87 ? 12.855 -4.265 -4.384 1.00 85.88 87 PHE A CA 1
ATOM 699 C C . PHE A 1 87 ? 14.282 -4.652 -4.784 1.00 85.88 87 PHE A C 1
ATOM 701 O O . PHE A 1 87 ? 14.941 -3.892 -5.495 1.00 85.88 87 PHE A O 1
ATOM 708 N N . SER A 1 88 ? 14.728 -5.866 -4.450 1.00 85.31 88 SER A N 1
ATOM 709 C CA . SER A 1 88 ? 16.042 -6.371 -4.868 1.00 85.31 88 SER A CA 1
ATOM 710 C C . SER A 1 88 ? 16.233 -6.354 -6.397 1.00 85.31 88 SER A C 1
ATOM 712 O O . SER A 1 88 ? 17.304 -5.993 -6.892 1.00 85.31 88 SER A O 1
ATOM 714 N N . PHE A 1 89 ? 15.189 -6.694 -7.160 1.00 86.00 89 PHE A N 1
ATOM 715 C CA . PHE A 1 89 ? 15.222 -6.730 -8.621 1.00 86.00 89 PHE A CA 1
ATOM 716 C C . PHE A 1 89 ? 15.098 -5.339 -9.236 1.00 86.00 89 PHE A C 1
ATOM 718 O O . PHE A 1 89 ? 15.780 -5.064 -10.222 1.00 86.00 89 PHE A O 1
ATOM 725 N N . MET A 1 90 ? 14.318 -4.439 -8.630 1.00 86.00 90 MET A N 1
ATOM 726 C CA . MET A 1 90 ? 14.291 -3.035 -9.051 1.00 86.00 90 MET A CA 1
ATOM 727 C C . MET A 1 90 ? 15.674 -2.395 -8.906 1.00 86.00 90 MET A C 1
ATOM 729 O O . MET A 1 90 ? 16.186 -1.828 -9.869 1.00 86.00 90 MET A O 1
ATOM 733 N N . SER A 1 91 ? 16.336 -2.587 -7.761 1.00 86.50 91 SER A N 1
ATOM 734 C CA . SER A 1 91 ? 17.701 -2.097 -7.529 1.00 86.50 91 SER A CA 1
ATOM 735 C C . SER A 1 91 ? 18.709 -2.662 -8.535 1.00 86.50 91 SER A C 1
ATOM 737 O O . SER A 1 91 ? 19.592 -1.942 -9.002 1.00 86.50 91 SER A O 1
ATOM 739 N N . LYS A 1 92 ? 18.573 -3.939 -8.924 1.00 86.19 92 LYS A N 1
ATOM 740 C CA . LYS A 1 92 ? 19.382 -4.529 -10.006 1.00 86.19 92 LYS A CA 1
ATOM 741 C C . LYS A 1 92 ? 19.091 -3.869 -11.354 1.00 86.19 92 LYS A C 1
ATOM 743 O O . LYS A 1 92 ? 20.034 -3.538 -12.064 1.00 86.19 92 LYS A O 1
ATOM 748 N N . ASN A 1 93 ? 17.820 -3.649 -11.690 1.00 84.69 93 ASN A N 1
ATOM 749 C CA . ASN A 1 93 ? 17.417 -3.041 -12.960 1.00 84.69 93 ASN A CA 1
ATOM 750 C C . ASN A 1 93 ? 17.885 -1.580 -13.090 1.00 84.69 93 ASN A C 1
ATOM 752 O O . ASN A 1 93 ? 18.166 -1.111 -14.194 1.00 84.69 93 ASN A O 1
ATOM 756 N N . TRP A 1 94 ? 17.981 -0.864 -11.970 1.00 88.62 94 TRP A N 1
ATOM 757 C CA . TRP A 1 94 ? 18.424 0.532 -11.918 1.00 88.62 94 TRP A CA 1
ATOM 758 C C . TRP A 1 94 ? 19.946 0.693 -11.935 1.00 88.62 94 TRP A C 1
ATOM 760 O O . TRP A 1 94 ? 20.441 1.798 -12.155 1.00 88.62 94 TRP A O 1
ATOM 770 N N . ARG A 1 95 ? 20.706 -0.382 -11.701 1.00 86.25 95 ARG A N 1
ATOM 771 C CA . ARG A 1 95 ? 22.167 -0.321 -11.605 1.00 86.25 95 ARG A CA 1
ATOM 772 C C . ARG A 1 95 ? 22.766 0.301 -12.870 1.00 86.25 95 ARG A C 1
ATOM 774 O O . ARG A 1 95 ? 22.582 -0.217 -13.966 1.00 86.25 95 ARG A O 1
ATOM 781 N N . GLY A 1 96 ? 23.500 1.400 -12.693 1.00 84.94 96 GLY A N 1
ATOM 782 C CA . GLY A 1 96 ? 24.168 2.112 -13.787 1.00 84.94 96 GLY A CA 1
ATOM 783 C C . GLY A 1 96 ? 23.235 2.926 -14.692 1.00 84.94 96 GLY A C 1
ATOM 784 O O . GLY A 1 96 ? 23.686 3.408 -15.726 1.00 84.94 96 GLY A O 1
ATOM 785 N N . LYS A 1 97 ? 21.956 3.096 -14.328 1.00 86.12 97 LYS A N 1
ATOM 786 C CA . LYS A 1 97 ? 20.989 3.900 -15.087 1.00 86.12 97 LYS A CA 1
ATOM 787 C C . LYS A 1 97 ? 20.654 5.182 -14.320 1.00 86.12 97 LYS A C 1
ATOM 789 O O . LYS A 1 97 ? 20.161 5.095 -13.195 1.00 86.12 97 LYS A O 1
ATOM 794 N N . PRO A 1 98 ? 20.892 6.371 -14.893 1.00 86.31 98 PRO A N 1
ATOM 795 C CA . PRO A 1 98 ? 20.622 7.618 -14.194 1.00 86.31 98 PRO A CA 1
ATOM 796 C C . PRO A 1 98 ? 19.108 7.898 -14.148 1.00 86.31 98 PRO A C 1
ATOM 798 O O . PRO A 1 98 ? 18.413 7.844 -15.163 1.00 86.31 98 PRO A O 1
ATOM 801 N N . LEU A 1 99 ? 18.586 8.206 -12.957 1.00 87.44 99 LEU A N 1
ATOM 802 C CA . LEU A 1 99 ? 17.163 8.481 -12.710 1.00 87.44 99 LEU A CA 1
ATOM 803 C C . LEU A 1 99 ? 16.832 9.957 -12.987 1.00 87.44 99 LEU A C 1
ATOM 805 O O . LEU A 1 99 ? 16.522 10.723 -12.081 1.00 87.44 99 LEU A O 1
ATOM 809 N N . ILE A 1 100 ? 16.948 10.363 -14.250 1.00 89.50 100 ILE A N 1
ATOM 810 C CA . ILE A 1 100 ? 16.903 11.778 -14.668 1.00 89.50 100 ILE A CA 1
ATOM 811 C C . ILE A 1 100 ? 15.494 12.355 -14.846 1.00 89.50 100 ILE A C 1
ATOM 813 O O . ILE A 1 100 ? 15.339 13.563 -14.997 1.00 89.50 100 ILE A O 1
ATOM 817 N N . SER A 1 101 ? 14.459 11.514 -14.874 1.00 88.00 101 SER A N 1
ATOM 818 C CA . SER A 1 101 ? 13.076 11.975 -14.997 1.00 88.00 101 SER A CA 1
ATOM 819 C C . SER A 1 101 ? 12.090 10.997 -14.370 1.00 88.00 101 SER A C 1
ATOM 821 O O . SER A 1 101 ? 12.356 9.798 -14.250 1.00 88.00 101 SER A O 1
ATOM 823 N N . LEU A 1 102 ? 10.907 11.503 -14.012 1.00 84.38 102 LEU A N 1
ATOM 824 C CA . LEU A 1 102 ? 9.813 10.683 -13.488 1.00 84.38 102 LEU A CA 1
ATOM 825 C C . LEU A 1 102 ? 9.405 9.578 -14.473 1.00 84.38 102 LEU A C 1
ATOM 827 O O . LEU A 1 102 ? 9.170 8.444 -14.064 1.00 84.38 102 LEU A O 1
ATOM 831 N N . ALA A 1 103 ? 9.375 9.891 -15.772 1.00 84.56 103 ALA A N 1
ATOM 832 C CA . ALA A 1 103 ? 9.083 8.915 -16.816 1.00 84.56 103 ALA A CA 1
ATOM 833 C C . ALA A 1 103 ? 10.126 7.787 -16.839 1.00 84.56 103 ALA A C 1
ATOM 835 O O . ALA A 1 103 ? 9.758 6.615 -16.904 1.00 84.56 103 ALA A O 1
ATOM 836 N N . VAL A 1 104 ? 11.418 8.121 -16.713 1.00 84.88 104 VAL A N 1
ATOM 837 C CA . VAL A 1 104 ? 12.498 7.125 -16.620 1.00 84.88 104 VAL A CA 1
ATOM 838 C C . VAL A 1 104 ? 12.312 6.243 -15.385 1.00 84.88 104 VAL A C 1
ATOM 840 O O . VAL A 1 104 ? 12.371 5.022 -15.507 1.00 84.88 104 VAL A O 1
ATOM 843 N N . ILE A 1 105 ? 12.008 6.822 -14.221 1.00 86.31 105 ILE A N 1
ATOM 844 C CA . ILE A 1 105 ? 11.774 6.061 -12.983 1.00 86.31 105 ILE A CA 1
ATOM 845 C C . ILE A 1 105 ? 10.610 5.074 -13.155 1.00 86.31 105 ILE A C 1
ATOM 847 O O . ILE A 1 105 ? 10.764 3.882 -12.891 1.00 86.31 105 ILE A O 1
ATOM 851 N N . VAL A 1 106 ? 9.456 5.544 -13.638 1.00 86.00 106 VAL A N 1
ATOM 852 C CA . VAL A 1 106 ? 8.254 4.712 -13.828 1.00 86.00 106 VAL A CA 1
ATOM 853 C C . VAL A 1 106 ? 8.508 3.590 -14.829 1.00 86.00 106 VAL A C 1
ATOM 855 O O . VAL A 1 106 ? 8.144 2.442 -14.564 1.00 86.00 106 VAL A O 1
ATOM 858 N N . ASN A 1 107 ? 9.172 3.901 -15.945 1.00 84.69 107 ASN A N 1
ATOM 859 C CA . ASN A 1 107 ? 9.511 2.914 -16.963 1.00 84.69 107 ASN A CA 1
ATOM 860 C C . ASN A 1 107 ? 10.471 1.855 -16.416 1.00 84.69 107 ASN A C 1
ATOM 862 O O . ASN A 1 107 ? 10.266 0.668 -16.655 1.00 84.69 107 ASN A O 1
ATOM 866 N N . LEU A 1 108 ? 11.477 2.246 -15.630 1.00 85.62 108 LEU A N 1
ATOM 867 C CA . LEU A 1 108 ? 12.412 1.297 -15.025 1.00 85.62 108 LEU A CA 1
ATOM 868 C C . LEU A 1 108 ? 11.742 0.407 -13.971 1.00 85.62 108 LEU A C 1
ATOM 870 O O . LEU A 1 108 ? 12.037 -0.784 -13.902 1.00 85.62 108 LEU A O 1
ATOM 874 N N . ILE A 1 109 ? 10.815 0.939 -13.173 1.00 85.44 109 ILE A N 1
ATOM 875 C CA . ILE A 1 109 ? 10.026 0.123 -12.236 1.00 85.44 109 ILE A CA 1
ATOM 876 C C . ILE A 1 109 ? 9.157 -0.868 -13.010 1.00 85.44 109 ILE A C 1
ATOM 878 O O . ILE A 1 109 ? 9.221 -2.067 -12.744 1.00 85.44 109 ILE A O 1
ATOM 882 N N . GLY A 1 110 ? 8.379 -0.386 -13.983 1.00 82.25 110 GLY A N 1
ATOM 883 C CA . GLY A 1 110 ? 7.477 -1.220 -14.783 1.00 82.25 110 GLY A CA 1
ATOM 884 C C . GLY A 1 110 ? 8.202 -2.283 -15.614 1.00 82.25 110 GLY A C 1
ATOM 885 O O . GLY A 1 110 ? 7.680 -3.378 -15.795 1.00 82.25 110 GLY A O 1
ATOM 886 N N . ALA A 1 111 ? 9.429 -2.001 -16.056 1.00 83.06 111 ALA A N 1
ATOM 887 C CA . ALA A 1 111 ? 10.275 -2.948 -16.780 1.00 83.06 111 ALA A CA 1
ATOM 888 C C . ALA A 1 111 ? 10.948 -3.996 -15.875 1.00 83.06 111 ALA A C 1
ATOM 890 O O . ALA A 1 111 ? 11.672 -4.860 -16.372 1.00 83.06 111 ALA A O 1
ATOM 891 N N . THR A 1 112 ? 10.751 -3.936 -14.554 1.00 81.81 112 THR A N 1
A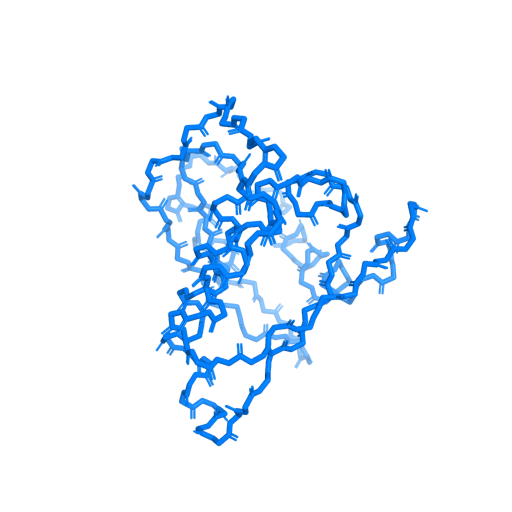TOM 892 C CA . THR A 1 112 ? 11.320 -4.931 -13.641 1.00 81.81 112 THR A CA 1
ATOM 893 C C . THR A 1 112 ? 10.614 -6.266 -13.840 1.00 81.81 112 THR A C 1
ATOM 895 O O . THR A 1 112 ? 9.433 -6.421 -13.528 1.00 81.81 112 THR A O 1
ATOM 898 N N . THR A 1 113 ? 11.356 -7.239 -14.362 1.00 74.62 113 THR A N 1
ATOM 899 C CA . THR A 1 113 ? 10.891 -8.604 -1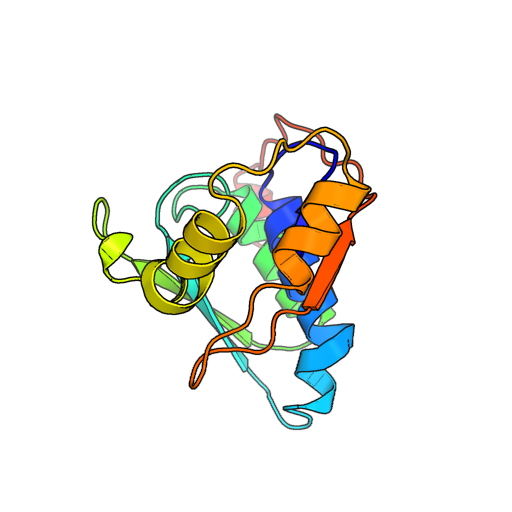4.611 1.00 74.62 113 THR A CA 1
ATOM 900 C C . THR A 1 113 ? 11.704 -9.597 -13.793 1.00 74.62 113 THR A C 1
ATOM 902 O O . THR A 1 113 ? 12.841 -9.345 -13.397 1.00 74.62 113 THR A O 1
ATOM 905 N N . THR A 1 114 ? 11.079 -10.725 -13.485 1.00 71.38 114 THR A N 1
ATOM 906 C CA . THR A 1 114 ? 11.661 -11.825 -12.715 1.00 71.38 114 THR A CA 1
ATOM 907 C C . THR A 1 114 ? 11.139 -13.127 -13.309 1.00 71.38 114 THR A C 1
ATOM 909 O O . THR A 1 114 ? 9.989 -13.166 -13.742 1.00 71.38 114 THR A O 1
ATOM 912 N N . GLU A 1 115 ? 11.955 -14.183 -13.338 1.00 71.50 115 GLU A N 1
ATOM 913 C CA . GLU A 1 115 ? 11.557 -15.473 -13.932 1.00 71.50 115 GLU A CA 1
ATOM 914 C C . GLU A 1 115 ? 10.334 -16.081 -13.228 1.00 71.50 115 GLU A C 1
ATOM 916 O O . GLU A 1 115 ? 9.433 -16.603 -13.877 1.00 71.50 115 GLU A O 1
ATOM 921 N N . THR A 1 116 ? 10.261 -15.953 -11.898 1.00 71.56 116 THR A N 1
ATOM 922 C CA . THR A 1 116 ? 9.172 -16.500 -11.066 1.00 71.56 116 THR A CA 1
ATOM 923 C C . THR A 1 116 ? 8.499 -15.460 -10.166 1.00 71.56 116 THR A C 1
ATOM 925 O O . THR A 1 116 ? 7.776 -15.819 -9.231 1.00 71.56 116 THR A O 1
ATOM 928 N N . GLY A 1 117 ? 8.802 -14.174 -10.332 1.00 67.62 117 GLY A N 1
ATOM 929 C CA . GLY A 1 117 ? 8.287 -13.124 -9.454 1.00 67.62 117 GLY A CA 1
ATOM 930 C C . GLY A 1 117 ? 7.141 -12.324 -10.083 1.00 67.62 117 GLY A C 1
ATOM 931 O O . GLY A 1 117 ? 6.644 -12.643 -11.166 1.00 67.62 117 GLY A O 1
ATOM 932 N N . PRO A 1 118 ? 6.633 -11.319 -9.356 1.00 72.44 118 PRO A N 1
ATOM 933 C CA . PRO A 1 118 ? 5.405 -10.631 -9.727 1.00 72.44 118 PRO A CA 1
ATOM 934 C C . PRO A 1 118 ? 5.589 -9.766 -10.979 1.00 72.44 118 PRO A C 1
ATOM 936 O O . PRO A 1 118 ? 6.587 -9.060 -11.118 1.00 72.44 118 PRO A O 1
ATOM 939 N N . LYS A 1 119 ? 4.578 -9.747 -11.860 1.00 79.06 119 LYS A N 1
ATOM 940 C CA . LYS A 1 119 ? 4.479 -8.725 -12.91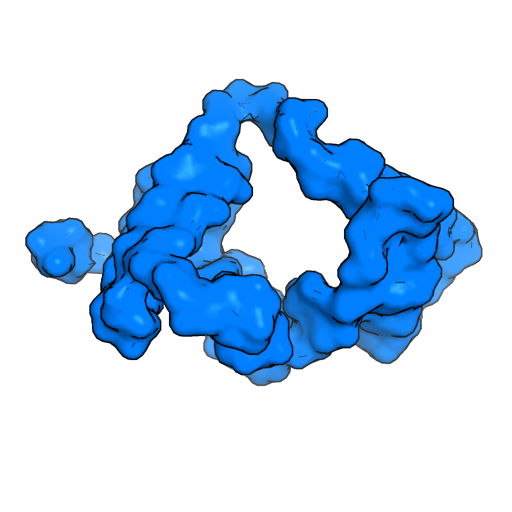2 1.00 79.06 119 LYS A CA 1
ATOM 941 C C . LYS A 1 119 ? 4.224 -7.365 -12.262 1.00 79.06 119 LYS A C 1
ATOM 943 O O . LYS A 1 119 ? 3.255 -7.200 -11.518 1.00 79.06 119 LYS A O 1
ATOM 948 N N . VAL A 1 120 ? 5.083 -6.391 -12.548 1.00 82.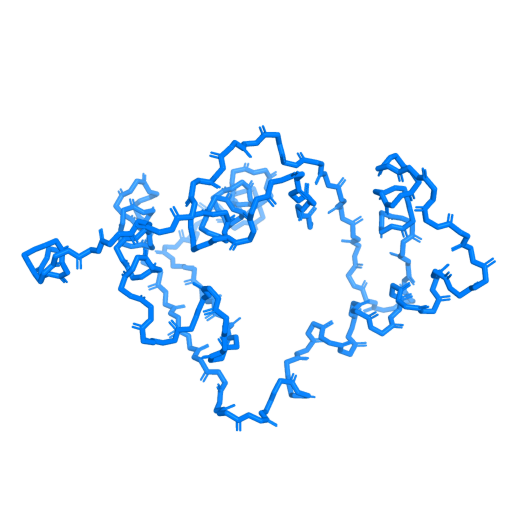25 120 VAL A N 1
ATOM 949 C CA . VAL A 1 120 ? 5.036 -5.070 -11.915 1.00 82.25 120 VAL A CA 1
ATOM 950 C C . VAL A 1 120 ? 4.294 -4.091 -12.812 1.00 82.25 120 VAL A C 1
ATOM 952 O O . VAL A 1 120 ? 4.789 -3.685 -13.856 1.00 82.25 120 VAL A O 1
ATOM 955 N N . LYS A 1 121 ? 3.107 -3.654 -12.386 1.00 83.44 121 LYS A N 1
ATOM 956 C CA . LYS A 1 121 ? 2.456 -2.476 -12.971 1.00 83.44 121 LYS A CA 1
ATOM 957 C C . LYS A 1 121 ? 2.880 -1.241 -12.182 1.00 83.44 121 LYS A C 1
ATOM 959 O O . LYS A 1 121 ? 2.656 -1.196 -10.970 1.00 83.44 121 LYS A O 1
ATOM 964 N N . CYS A 1 122 ? 3.478 -0.255 -12.846 1.00 84.62 122 CYS A N 1
ATOM 965 C CA . CYS A 1 122 ? 3.858 1.019 -12.240 1.00 84.62 122 CYS A CA 1
ATOM 966 C C . CYS A 1 122 ? 2.990 2.150 -12.785 1.00 84.62 122 CYS A C 1
ATOM 968 O O . CYS A 1 122 ? 2.818 2.254 -13.996 1.00 84.62 122 CYS A O 1
ATOM 970 N N . VAL A 1 123 ? 2.458 2.999 -11.907 1.00 84.06 123 VAL A N 1
ATOM 971 C CA . VAL A 1 123 ? 1.688 4.188 -12.295 1.00 84.06 123 VAL A CA 1
ATOM 972 C C . VAL A 1 123 ? 2.084 5.382 -11.433 1.00 84.06 123 VAL A C 1
ATOM 974 O O . VAL A 1 123 ? 2.482 5.222 -10.278 1.00 84.06 123 VAL A O 1
ATOM 977 N N . VAL A 1 124 ? 1.965 6.587 -11.984 1.00 84.25 124 VAL A N 1
ATOM 978 C CA . VAL A 1 124 ? 2.167 7.828 -11.227 1.00 84.25 124 VAL A CA 1
ATOM 979 C C . VAL A 1 124 ? 0.909 8.139 -10.416 1.00 84.25 124 VAL A C 1
ATOM 981 O O . VAL A 1 124 ? -0.219 7.955 -10.886 1.00 84.25 124 VAL A O 1
ATOM 984 N N . ALA A 1 125 ? 1.104 8.595 -9.184 1.00 82.31 125 ALA A N 1
ATOM 985 C CA . ALA A 1 125 ? 0.060 9.176 -8.358 1.00 82.31 125 ALA A CA 1
ATOM 986 C C . ALA A 1 125 ? 0.252 10.695 -8.306 1.00 82.31 125 ALA A C 1
ATOM 988 O O . ALA A 1 125 ? 1.216 11.182 -7.720 1.00 82.31 125 ALA A O 1
ATOM 989 N N . TYR A 1 126 ? -0.687 11.421 -8.913 1.00 78.88 126 TYR A N 1
ATOM 990 C CA . TYR A 1 126 ? -0.694 12.886 -8.995 1.00 78.88 126 TYR A CA 1
ATOM 991 C C . TYR A 1 126 ? -1.390 13.566 -7.805 1.00 78.88 126 TYR A C 1
ATOM 993 O O . TYR A 1 126 ? -1.591 14.773 -7.825 1.00 78.88 126 TYR A O 1
ATOM 1001 N N . GLY A 1 127 ? -1.792 12.802 -6.785 1.00 78.19 127 GLY A N 1
ATOM 1002 C CA . GLY A 1 127 ? -2.430 13.358 -5.593 1.00 78.19 127 GLY A CA 1
ATOM 1003 C C . GLY A 1 127 ? -1.464 14.224 -4.783 1.00 78.19 127 GLY A C 1
ATOM 1004 O O . GLY A 1 127 ? -0.294 13.869 -4.614 1.00 78.19 127 GLY A O 1
ATOM 1005 N N . GLU A 1 128 ? -1.968 15.339 -4.263 1.00 80.75 128 GLU A N 1
ATOM 1006 C CA . GLU A 1 128 ? -1.258 16.155 -3.284 1.00 80.75 128 GLU A CA 1
ATOM 1007 C C . GLU A 1 128 ? -1.577 15.667 -1.873 1.00 80.75 128 GLU A C 1
ATOM 1009 O O . GLU A 1 128 ? -2.736 15.608 -1.468 1.00 80.75 128 GLU A O 1
ATOM 1014 N N . TYR A 1 129 ? -0.534 15.334 -1.115 1.00 83.12 129 TYR A N 1
ATOM 1015 C CA . TYR A 1 129 ? -0.667 14.822 0.244 1.00 83.12 129 TYR A CA 1
ATOM 1016 C C . TYR A 1 129 ? 0.059 15.748 1.213 1.00 83.12 129 TYR A C 1
ATOM 1018 O O . TYR A 1 129 ? 1.287 15.894 1.167 1.00 83.12 129 TYR A O 1
ATOM 1026 N N . LYS A 1 130 ? -0.708 16.397 2.093 1.00 81.88 130 LYS A N 1
ATOM 1027 C CA . LYS A 1 130 ? -0.168 17.364 3.051 1.00 81.88 130 LYS A CA 1
ATOM 1028 C C . LYS A 1 130 ? 0.504 16.641 4.217 1.00 81.88 130 LYS A C 1
ATOM 1030 O O . LYS A 1 130 ? 0.008 15.647 4.741 1.00 81.88 130 LYS A O 1
ATOM 1035 N N . LYS A 1 131 ? 1.666 17.151 4.629 1.00 83.50 131 LYS A N 1
ATOM 1036 C CA . LYS A 1 131 ? 2.355 16.710 5.851 1.00 83.50 131 LYS A CA 1
ATOM 1037 C C . LYS A 1 131 ? 1.731 17.384 7.075 1.00 83.50 131 LYS A C 1
ATOM 1039 O O . LYS A 1 131 ? 1.119 18.436 6.950 1.00 83.50 131 LYS A O 1
ATOM 1044 N N . GLY A 1 132 ? 1.950 16.794 8.251 1.00 83.12 132 GLY A N 1
ATOM 1045 C CA . GLY A 1 132 ? 1.572 17.404 9.531 1.00 83.12 132 GLY A CA 1
ATOM 1046 C C . GLY A 1 132 ? 0.084 17.317 9.869 1.00 83.12 132 GLY A C 1
ATOM 1047 O O . GLY A 1 132 ? -0.380 18.066 10.713 1.00 83.12 132 GLY A O 1
ATOM 1048 N N . ILE A 1 133 ? -0.664 16.422 9.219 1.00 85.19 133 ILE A N 1
ATOM 1049 C CA . ILE A 1 133 ? -2.049 16.151 9.603 1.00 85.19 133 ILE A CA 1
ATOM 1050 C C . ILE A 1 133 ? -2.031 15.421 10.947 1.00 85.19 133 ILE A C 1
ATOM 1052 O O . ILE A 1 133 ? -1.562 14.281 11.043 1.00 85.19 133 ILE A O 1
ATOM 1056 N N . GLU A 1 134 ? -2.525 16.101 11.972 1.00 85.56 134 GLU A N 1
ATOM 1057 C CA . GLU A 1 134 ? -2.754 15.531 13.291 1.00 85.56 134 GLU A CA 1
ATOM 1058 C C . GLU A 1 134 ? -4.141 14.901 13.355 1.00 85.56 134 GLU A C 1
ATOM 1060 O O . GLU A 1 134 ? -5.061 15.317 12.656 1.00 85.56 134 GLU A O 1
ATOM 1065 N N . VAL A 1 135 ? -4.259 13.859 14.171 1.00 87.50 135 VAL A N 1
ATOM 1066 C CA . VAL A 1 135 ? -5.513 13.140 14.395 1.00 87.50 135 VAL A CA 1
ATOM 1067 C C . VAL A 1 135 ? -5.824 13.216 15.872 1.00 87.50 135 VAL A C 1
ATOM 1069 O O . VAL A 1 135 ? -4.979 12.842 16.701 1.00 87.50 135 VAL A O 1
ATOM 1072 N N . THR A 1 136 ? -7.022 13.695 16.185 1.00 87.62 136 THR A N 1
ATOM 1073 C CA . THR A 1 136 ? -7.486 13.815 17.567 1.00 87.62 136 THR A CA 1
ATOM 1074 C C . THR A 1 136 ? -7.839 12.440 18.133 1.00 87.62 136 THR A C 1
ATOM 1076 O O . THR A 1 136 ? -8.033 11.464 17.404 1.00 87.62 136 THR A O 1
ATOM 1079 N N . ASP A 1 137 ? -7.909 12.324 19.458 1.00 85.69 137 ASP A N 1
ATOM 1080 C CA . ASP A 1 137 ? -8.317 11.060 20.081 1.00 85.69 137 ASP A CA 1
ATOM 1081 C C . ASP A 1 137 ? -9.788 10.719 19.798 1.00 85.69 137 ASP A C 1
ATOM 1083 O O . ASP A 1 137 ? -10.126 9.544 19.686 1.00 85.69 137 ASP A O 1
ATOM 1087 N N . GLU A 1 138 ? -10.638 11.727 19.586 1.00 84.12 138 GLU A N 1
ATOM 1088 C CA . GLU A 1 138 ? -12.039 11.544 19.185 1.00 84.12 138 GLU A CA 1
ATOM 1089 C C . GLU A 1 138 ? -12.164 10.903 17.799 1.00 84.12 138 GLU A C 1
ATOM 1091 O O . GLU A 1 138 ? -12.988 10.014 17.591 1.00 84.12 138 GLU A O 1
ATOM 1096 N N . GLU A 1 139 ? -11.332 11.324 16.843 1.00 81.50 139 GLU A N 1
ATOM 1097 C CA . GLU A 1 139 ? -11.282 10.722 15.508 1.00 81.50 139 GLU A CA 1
ATOM 1098 C C . GLU A 1 139 ? -10.756 9.284 15.540 1.00 81.50 139 GLU A C 1
ATOM 1100 O O . GLU A 1 139 ? -11.139 8.476 14.700 1.00 81.50 139 GLU A O 1
ATOM 1105 N N . LEU A 1 140 ? -9.890 8.955 16.503 1.00 84.31 140 LEU A N 1
ATOM 1106 C CA . LEU A 1 140 ? -9.327 7.614 16.655 1.00 84.31 140 LEU A CA 1
ATOM 1107 C C . LEU A 1 140 ? -10.314 6.610 17.274 1.00 84.31 140 LEU A C 1
ATOM 1109 O O . LEU A 1 140 ? -10.135 5.407 17.097 1.00 84.31 140 LEU A O 1
ATOM 1113 N N . GLN A 1 141 ? -11.308 7.083 18.028 1.00 78.62 141 GLN A N 1
ATOM 1114 C CA . GLN A 1 141 ? -12.300 6.233 18.696 1.00 78.62 141 GLN A CA 1
ATOM 1115 C C . GLN A 1 141 ? -13.483 5.829 17.798 1.00 78.62 141 GLN A C 1
ATOM 1117 O O . GLN A 1 141 ? -14.298 5.011 18.227 1.00 78.62 141 GLN A O 1
ATOM 1122 N N . LYS A 1 142 ? -13.585 6.388 16.586 1.00 60.75 142 LYS A N 1
ATOM 1123 C CA . LYS A 1 142 ? -14.617 6.066 15.585 1.00 60.75 142 LYS A CA 1
ATOM 1124 C C . LYS A 1 142 ? -14.190 4.920 14.671 1.00 60.75 142 LYS A C 1
ATOM 1126 O O . LYS A 1 142 ? -15.095 4.155 14.274 1.00 60.75 142 LYS A O 1
#

Radius of gyration: 16.26 Å; chains: 1; bounding box: 42×34×37 Å

pLDDT: mean 86.63, std 6.61, range [60.75, 96.62]

Foldseek 3Di:
DEDEPEDDALLVVLVVVVVCCVPPVCVVCVPAQEDEEEEELDDHCHPPNLSNQLSVVVSCVVVNHHYHYDYDPPPVCVVVVCVVQQVVQLVVLCVPPDPPDPVSSQVSSQPRDDPPGDRDHYDYDHDYDDPDDDDDVVSSVD

Secondary structure (DSSP, 8-state):
-EEESS---HHHHHHHHHHHIIIIIHHH-TT--EEEEEEESSGGG-TT-HHHHHHHHHHHHHHT-EEEEEEEPTT-GGG-HHIIIIIHHHHHHHTT----SHHHHHHHHHT---SSS-----EEE-----S-----HHHHT-